Protein AF-A0A0M1JVL3-F1 (afdb_monomer_lite)

Radius of gyration: 26.19 Å; chains: 1; bounding box: 30×26×88 Å

pLDDT: mean 84.6, std 14.54, range [34.84, 96.94]

Secondary structure (DSSP, 8-state):
-HHHHHHHHHHHHHHHHHHHHHHHHHHHHHHHHHHHHHS-HHHHHHHHHHHHHHHHT-SEEEEEEEPTTS-EEEEEEEE-TTSPPSSPPP----

Sequence (94 aa):
MISRAIESRDRALAEQSLREIADRERAIAKIIQKMRQTLDFQTIFSVTTEELRAILHCDRFAIYHFNPDWSGEFASESVSPGWMRLLPPNQDNS

Structure (mmCIF, N/CA/C/O backbone):
data_AF-A0A0M1JVL3-F1
#
_entry.id   AF-A0A0M1JVL3-F1
#
loop_
_atom_site.group_PDB
_atom_site.id
_atom_site.type_symbol
_atom_site.label_atom_id
_atom_site.label_alt_id
_atom_site.label_comp_id
_atom_site.label_asym_id
_atom_site.label_entity_id
_atom_site.label_seq_id
_atom_site.pdbx_PDB_ins_code
_atom_site.Cartn_x
_atom_site.Cartn_y
_atom_site.Cartn_z
_atom_site.occupancy
_atom_site.B_iso_or_equiv
_atom_site.auth_seq_id
_atom_site.auth_comp_id
_atom_site.auth_asym_id
_atom_site.auth_atom_id
_atom_site.pdbx_PDB_model_num
ATOM 1 N N . MET A 1 1 ? 2.799 -3.814 64.779 1.00 61.62 1 MET A N 1
ATOM 2 C CA . MET A 1 1 ? 2.871 -4.899 63.771 1.00 61.62 1 MET A CA 1
ATOM 3 C C . MET A 1 1 ? 1.713 -4.877 62.767 1.00 61.62 1 MET A C 1
ATOM 5 O O . MET A 1 1 ? 1.974 -5.161 61.610 1.00 61.62 1 MET A O 1
ATOM 9 N N . ILE A 1 2 ? 0.486 -4.483 63.143 1.00 53.53 2 ILE A N 1
ATOM 10 C CA . ILE A 1 2 ? -0.688 -4.499 62.240 1.00 53.53 2 ILE A CA 1
ATOM 11 C C . ILE A 1 2 ? -0.610 -3.453 61.100 1.00 53.53 2 ILE A C 1
ATOM 13 O O . ILE A 1 2 ? -0.895 -3.802 59.960 1.00 53.53 2 ILE A O 1
ATOM 17 N N . SER A 1 3 ? -0.129 -2.223 61.343 1.00 67.94 3 SER A N 1
ATOM 18 C CA . SER A 1 3 ? -0.036 -1.186 60.286 1.00 67.94 3 SER A CA 1
ATOM 19 C C . SER A 1 3 ? 0.861 -1.566 59.103 1.00 67.94 3 SER A C 1
ATOM 21 O O . SER A 1 3 ? 0.517 -1.296 57.960 1.00 67.94 3 SER A O 1
ATOM 23 N N . ARG A 1 4 ? 1.973 -2.267 59.356 1.00 71.81 4 ARG A N 1
ATOM 24 C CA . ARG A 1 4 ? 2.945 -2.643 58.312 1.00 71.81 4 ARG A CA 1
ATOM 25 C C . ARG A 1 4 ? 2.382 -3.673 57.322 1.00 71.81 4 ARG A C 1
ATOM 27 O O . ARG A 1 4 ? 2.797 -3.719 56.170 1.00 71.81 4 ARG A O 1
ATOM 34 N N . ALA A 1 5 ? 1.444 -4.509 57.775 1.00 70.75 5 ALA A N 1
ATOM 35 C CA . ALA A 1 5 ? 0.786 -5.516 56.943 1.00 70.75 5 ALA A CA 1
ATOM 36 C C . ALA A 1 5 ? -0.315 -4.911 56.054 1.00 70.75 5 ALA A C 1
ATOM 38 O O . ALA A 1 5 ? -0.524 -5.386 54.941 1.00 70.75 5 ALA A O 1
ATOM 39 N N . ILE A 1 6 ? -0.984 -3.852 56.525 1.00 74.00 6 ILE A N 1
ATOM 40 C CA . ILE A 1 6 ? -1.990 -3.109 55.753 1.00 74.00 6 ILE A CA 1
ATOM 41 C C . ILE A 1 6 ? -1.304 -2.349 54.610 1.00 74.00 6 ILE A C 1
ATOM 43 O O . ILE A 1 6 ? -1.645 -2.564 53.453 1.00 74.00 6 ILE A O 1
ATOM 47 N N . GLU A 1 7 ? -0.235 -1.602 54.906 1.00 80.75 7 GLU A N 1
ATOM 48 C CA . GLU A 1 7 ? 0.563 -0.895 53.888 1.00 80.75 7 GLU A CA 1
ATOM 49 C C . GLU A 1 7 ? 1.144 -1.840 52.819 1.00 80.75 7 GLU A C 1
ATOM 51 O O . GLU A 1 7 ? 1.162 -1.521 51.630 1.00 80.75 7 GLU A O 1
ATOM 56 N N . SER A 1 8 ? 1.592 -3.038 53.220 1.00 82.25 8 SER A N 1
ATOM 57 C CA . SER A 1 8 ? 2.088 -4.055 52.282 1.00 82.25 8 SER A CA 1
ATOM 58 C C . SER A 1 8 ? 0.998 -4.583 51.349 1.00 82.25 8 SER A C 1
ATOM 60 O O . SER A 1 8 ? 1.294 -4.940 50.208 1.00 82.25 8 SER A O 1
ATOM 62 N N . ARG A 1 9 ? -0.246 -4.673 51.827 1.00 85.19 9 ARG A N 1
ATOM 63 C CA . ARG A 1 9 ? -1.387 -5.142 51.038 1.00 85.19 9 ARG A CA 1
ATOM 64 C C . ARG A 1 9 ? -1.866 -4.065 50.072 1.00 85.19 9 ARG A C 1
ATOM 66 O O . ARG A 1 9 ? -2.108 -4.378 48.910 1.00 85.19 9 ARG A O 1
ATOM 73 N N . ASP A 1 10 ? -1.920 -2.816 50.518 1.00 88.00 10 ASP A N 1
ATOM 74 C CA . ASP A 1 10 ? -2.299 -1.676 49.679 1.00 88.00 10 ASP A CA 1
ATOM 75 C C . ASP A 1 10 ? -1.305 -1.481 48.527 1.00 88.00 10 ASP A C 1
ATOM 77 O O . ASP A 1 10 ? -1.703 -1.285 47.378 1.00 88.00 10 ASP A O 1
ATOM 81 N N . ARG A 1 11 ? -0.004 -1.647 48.800 1.00 88.06 11 ARG A N 1
ATOM 82 C CA . ARG A 1 11 ? 1.035 -1.619 47.763 1.00 88.06 11 ARG A CA 1
ATOM 83 C C . ARG A 1 11 ? 0.891 -2.758 46.751 1.00 88.06 11 ARG A C 1
ATOM 85 O O . ARG A 1 11 ? 1.037 -2.517 45.557 1.00 88.06 11 ARG A O 1
ATOM 92 N N . ALA A 1 12 ? 0.591 -3.975 47.208 1.00 89.81 12 ALA A N 1
ATOM 93 C CA . ALA A 1 12 ? 0.393 -5.121 46.320 1.00 89.81 12 ALA A CA 1
ATOM 94 C C . ALA A 1 12 ? -0.836 -4.939 45.410 1.00 89.81 12 ALA A C 1
ATOM 96 O O . ALA A 1 12 ? -0.775 -5.256 44.223 1.00 89.81 12 ALA A O 1
ATOM 97 N N . LEU A 1 13 ? -1.925 -4.373 45.941 1.00 91.19 13 LEU A N 1
ATOM 98 C CA . LEU A 1 13 ? -3.122 -4.034 45.166 1.00 91.19 13 LEU A CA 1
ATOM 99 C C . LEU A 1 13 ? -2.840 -2.934 44.132 1.00 91.19 13 LEU A C 1
ATOM 101 O O . LEU A 1 13 ? -3.276 -3.038 42.986 1.00 91.19 13 LEU A O 1
ATOM 105 N N . ALA A 1 14 ? -2.074 -1.908 44.510 1.00 91.44 14 ALA A N 1
ATOM 106 C CA . ALA A 1 14 ? -1.662 -0.850 43.593 1.00 91.44 14 ALA A CA 1
ATOM 107 C C . ALA A 1 14 ? -0.754 -1.382 42.469 1.00 91.44 14 ALA A C 1
ATOM 109 O O . ALA A 1 14 ? -0.973 -1.062 41.301 1.00 91.44 14 ALA A O 1
ATOM 110 N N . GLU A 1 15 ? 0.224 -2.234 42.791 1.00 93.31 15 GLU A N 1
ATOM 111 C CA . GLU A 1 15 ? 1.086 -2.881 41.791 1.00 93.31 15 GLU A CA 1
ATOM 112 C C . GLU A 1 15 ? 0.293 -3.794 40.848 1.00 93.31 15 GLU A C 1
ATOM 114 O O . GLU A 1 15 ? 0.569 -3.812 39.648 1.00 93.31 15 GLU A O 1
ATOM 119 N N . GLN A 1 16 ? -0.706 -4.521 41.355 1.00 94.81 16 GLN A N 1
ATOM 120 C CA . GLN A 1 16 ? -1.579 -5.343 40.520 1.00 94.81 16 GLN A CA 1
ATOM 121 C C . GLN A 1 16 ? -2.409 -4.487 39.554 1.00 94.81 16 GLN A C 1
ATOM 123 O O . GLN A 1 16 ? -2.409 -4.758 38.355 1.00 94.81 16 GLN A O 1
ATOM 128 N N . SER A 1 17 ? -3.041 -3.418 40.047 1.00 94.12 17 SER A N 1
ATOM 129 C CA . SER A 1 17 ? -3.812 -2.484 39.214 1.00 94.12 17 SER A CA 1
ATOM 130 C C . SER A 1 17 ? -2.948 -1.844 38.119 1.00 94.12 17 SER A C 1
ATOM 132 O O . SER A 1 17 ? -3.333 -1.807 36.950 1.00 94.12 17 SER A O 1
ATOM 134 N N . LEU A 1 18 ? -1.723 -1.424 38.457 1.00 95.44 18 LEU A N 1
ATOM 135 C CA . LEU A 1 18 ? -0.773 -0.883 37.479 1.00 95.44 18 LEU A CA 1
ATOM 136 C C . LEU A 1 18 ? -0.375 -1.911 36.412 1.00 95.44 18 LEU A C 1
ATOM 138 O O . LEU A 1 18 ? -0.250 -1.554 35.240 1.00 95.44 18 LEU A O 1
ATOM 142 N N . ARG A 1 19 ? -0.195 -3.185 36.786 1.00 95.94 19 ARG A N 1
ATOM 143 C CA . ARG A 1 19 ? 0.086 -4.262 35.822 1.00 95.94 19 ARG A CA 1
ATOM 144 C C . ARG A 1 19 ? -1.088 -4.491 34.878 1.00 95.94 19 ARG A C 1
ATOM 146 O O . ARG A 1 19 ? -0.869 -4.564 33.673 1.00 95.94 19 ARG A O 1
ATOM 153 N N . GLU A 1 20 ? -2.309 -4.536 35.402 1.00 96.62 20 GLU A N 1
ATOM 154 C CA . GLU A 1 20 ? -3.526 -4.703 34.599 1.00 96.62 20 GLU A CA 1
ATOM 155 C C . GLU A 1 20 ? -3.704 -3.554 33.594 1.00 96.62 20 GLU A C 1
ATOM 157 O O . GLU A 1 20 ? -4.002 -3.793 32.420 1.00 96.62 20 GLU A O 1
ATOM 162 N N . ILE A 1 21 ? -3.444 -2.311 34.016 1.00 96.56 21 ILE A N 1
ATOM 163 C CA . ILE A 1 21 ? -3.456 -1.139 33.129 1.00 96.56 21 ILE A CA 1
ATOM 164 C C . ILE A 1 21 ? -2.386 -1.275 32.038 1.00 96.56 21 ILE A C 1
ATOM 166 O O . ILE A 1 21 ? -2.699 -1.132 30.855 1.00 96.56 21 ILE A O 1
ATOM 170 N N . ALA A 1 22 ? -1.145 -1.608 32.403 1.00 96.44 22 ALA A N 1
ATOM 171 C CA . ALA A 1 22 ? -0.047 -1.739 31.445 1.00 96.44 22 ALA A CA 1
ATOM 172 C C . ALA A 1 22 ? -0.272 -2.878 30.431 1.00 96.44 22 ALA A C 1
ATOM 174 O O . ALA A 1 22 ? 0.081 -2.751 29.255 1.00 96.44 22 ALA A O 1
ATOM 175 N N . ASP A 1 23 ? -0.860 -3.994 30.864 1.00 96.69 23 ASP A N 1
ATOM 176 C CA . ASP A 1 23 ? -1.213 -5.113 29.988 1.00 96.69 23 ASP A CA 1
ATOM 177 C C . ASP A 1 23 ? -2.327 -4.718 29.009 1.00 96.69 23 ASP A C 1
ATOM 179 O O . ASP A 1 23 ? -2.245 -5.023 27.813 1.00 96.69 23 ASP A O 1
ATOM 183 N N . ARG A 1 24 ? -3.328 -3.966 29.485 1.00 96.06 24 ARG A N 1
ATOM 184 C CA . ARG A 1 24 ? -4.399 -3.417 28.647 1.00 96.06 24 ARG A CA 1
ATOM 185 C C . ARG A 1 24 ? -3.865 -2.436 27.604 1.00 96.06 24 ARG A C 1
ATOM 187 O O . ARG A 1 24 ? -4.229 -2.546 26.434 1.00 96.06 24 ARG A O 1
ATOM 194 N N . GLU A 1 25 ? -2.992 -1.510 27.991 1.00 96.94 25 GLU A N 1
ATOM 195 C CA . GLU A 1 25 ? -2.370 -0.560 27.061 1.00 96.94 25 GLU A CA 1
ATOM 196 C C . GLU A 1 25 ? -1.536 -1.274 25.991 1.00 96.94 25 GLU A C 1
ATOM 198 O O . GLU A 1 25 ? -1.670 -0.974 24.802 1.00 96.94 25 GLU A O 1
ATOM 203 N N . ARG A 1 26 ? -0.744 -2.287 26.377 1.00 95.38 26 ARG A N 1
ATOM 204 C CA . ARG A 1 26 ? 0.007 -3.120 25.422 1.00 95.38 26 ARG A CA 1
ATOM 205 C C . ARG A 1 26 ? -0.912 -3.853 24.446 1.00 95.38 26 ARG A C 1
ATOM 207 O O . ARG A 1 26 ? -0.597 -3.928 23.256 1.00 95.38 26 ARG A O 1
ATOM 214 N N . ALA A 1 27 ? -2.048 -4.371 24.911 1.00 93.56 27 ALA A N 1
ATOM 215 C CA . ALA A 1 27 ? -3.029 -5.016 24.044 1.00 93.56 27 ALA A CA 1
ATOM 216 C C . ALA A 1 27 ? -3.640 -4.027 23.036 1.00 93.56 27 ALA A C 1
ATOM 218 O O . ALA A 1 27 ? -3.704 -4.336 21.845 1.00 93.56 27 ALA A O 1
ATOM 219 N N . ILE A 1 28 ? -4.013 -2.822 23.481 1.00 95.12 28 ILE A N 1
ATOM 220 C CA . ILE A 1 28 ? -4.538 -1.754 22.615 1.00 95.12 28 ILE A CA 1
ATOM 221 C C . ILE A 1 28 ? -3.495 -1.338 21.570 1.00 95.12 28 ILE A C 1
ATOM 223 O O . ILE A 1 28 ? -3.812 -1.283 20.382 1.00 95.12 28 ILE A O 1
ATOM 227 N N . ALA A 1 29 ? -2.241 -1.115 21.972 1.00 93.88 29 ALA A N 1
ATOM 228 C CA . ALA A 1 29 ? -1.161 -0.764 21.050 1.00 93.88 29 ALA A CA 1
ATOM 229 C C . ALA A 1 29 ? -0.943 -1.848 19.981 1.00 93.88 29 ALA 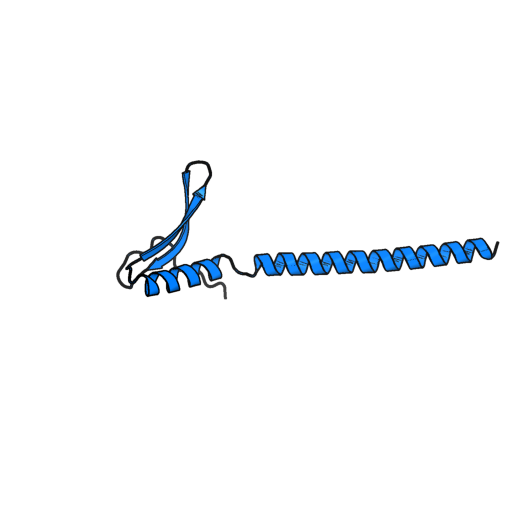A C 1
ATOM 231 O O . ALA A 1 29 ? -0.802 -1.537 18.798 1.00 93.88 29 ALA A O 1
ATOM 232 N N . LYS A 1 30 ? -0.999 -3.128 20.373 1.00 89.06 30 LYS A N 1
ATOM 233 C CA . LYS A 1 30 ? -0.897 -4.264 19.446 1.00 89.06 30 LYS A CA 1
ATOM 234 C C . LYS A 1 30 ? -2.073 -4.318 18.469 1.00 89.06 30 LYS A C 1
ATOM 236 O O . LYS A 1 30 ? -1.868 -4.640 17.301 1.00 89.06 30 LYS A O 1
ATOM 241 N N . ILE A 1 31 ? -3.287 -4.001 18.922 1.00 84.81 31 ILE A N 1
ATOM 242 C CA . ILE A 1 31 ? -4.474 -3.904 18.060 1.00 84.81 31 ILE A CA 1
ATOM 243 C C . ILE A 1 31 ? -4.314 -2.754 17.061 1.00 84.81 31 ILE A C 1
ATOM 245 O O . ILE A 1 31 ? -4.519 -2.974 15.876 1.00 84.81 31 ILE A O 1
ATOM 249 N N . ILE A 1 32 ? -3.883 -1.566 17.498 1.00 78.62 32 ILE A N 1
ATOM 250 C CA . ILE A 1 32 ? -3.649 -0.409 16.614 1.00 78.62 32 ILE A CA 1
ATOM 251 C C . ILE A 1 32 ? -2.553 -0.711 15.587 1.00 78.62 32 ILE A C 1
ATOM 253 O O . ILE A 1 32 ? -2.706 -0.396 14.408 1.00 78.62 32 ILE A O 1
ATOM 257 N N . GLN A 1 33 ? -1.453 -1.336 16.011 1.00 78.75 33 GLN A N 1
ATOM 258 C CA . GLN A 1 33 ? -0.381 -1.748 15.108 1.00 78.75 33 GLN A CA 1
ATOM 259 C C . GLN A 1 33 ? -0.898 -2.743 14.069 1.00 78.75 33 GLN A C 1
ATOM 261 O O . GLN A 1 33 ? -0.637 -2.561 12.883 1.00 78.75 33 GLN A O 1
ATOM 266 N N . LYS A 1 34 ? -1.686 -3.740 14.493 1.00 68.12 34 LYS A N 1
ATOM 267 C CA . LYS A 1 34 ? -2.357 -4.657 13.571 1.00 68.12 34 LYS A CA 1
ATOM 268 C C . LYS A 1 34 ? -3.313 -3.922 12.639 1.00 68.12 34 LYS A C 1
ATOM 270 O O . LYS A 1 34 ? -3.232 -4.166 11.456 1.00 68.12 34 LYS A O 1
ATOM 275 N N . MET A 1 35 ? -4.128 -2.980 13.118 1.00 65.62 35 MET A N 1
ATOM 276 C CA . MET A 1 35 ? -5.023 -2.171 12.276 1.00 65.62 35 MET A CA 1
ATOM 277 C C . MET A 1 35 ? -4.266 -1.389 11.196 1.00 65.62 35 MET A C 1
ATOM 279 O O . MET A 1 35 ? -4.691 -1.360 10.047 1.00 65.62 35 MET A O 1
ATOM 283 N N . ARG A 1 36 ? -3.119 -0.794 11.547 1.00 64.94 36 ARG A N 1
ATOM 284 C CA . ARG A 1 36 ? -2.229 -0.118 10.587 1.00 64.94 36 ARG A CA 1
ATOM 285 C C . ARG A 1 36 ? -1.572 -1.085 9.600 1.00 64.94 36 ARG A C 1
ATOM 287 O O . ARG A 1 36 ? -1.278 -0.678 8.488 1.00 64.94 36 ARG A O 1
ATOM 294 N N . GLN A 1 37 ? -1.341 -2.334 10.003 1.00 62.59 37 GLN A N 1
ATOM 295 C CA . GLN A 1 37 ? -0.847 -3.404 9.129 1.00 62.59 37 GLN A CA 1
ATOM 296 C C . GLN A 1 37 ? -1.963 -4.020 8.262 1.00 62.59 37 GLN A C 1
ATOM 298 O O . GLN A 1 37 ? -1.678 -4.474 7.163 1.00 62.59 37 GLN A O 1
ATOM 303 N N . THR A 1 38 ? -3.214 -4.042 8.741 1.00 53.34 38 THR A N 1
ATOM 304 C CA . THR A 1 38 ? -4.389 -4.623 8.066 1.00 53.34 38 THR A CA 1
ATOM 305 C C . THR A 1 38 ? -5.163 -3.624 7.210 1.00 53.34 38 THR A C 1
ATOM 307 O O . THR A 1 38 ? -6.083 -4.035 6.510 1.00 53.34 38 THR A O 1
ATOM 310 N N . LEU A 1 39 ? -4.823 -2.327 7.234 1.00 57.28 39 LEU A N 1
ATOM 311 C CA . LEU A 1 39 ? -5.079 -1.450 6.088 1.00 57.28 39 LEU A CA 1
ATOM 312 C C . LEU A 1 39 ? -4.130 -1.931 4.987 1.00 57.28 39 LEU A C 1
ATOM 314 O O . LEU A 1 39 ? -3.018 -1.433 4.842 1.00 57.28 39 LEU A O 1
ATOM 318 N N . ASP A 1 40 ? -4.528 -3.027 4.350 1.00 66.56 40 ASP A N 1
ATOM 319 C CA . ASP A 1 40 ? -3.676 -3.833 3.500 1.00 66.56 40 ASP A CA 1
ATOM 320 C C . ASP A 1 40 ? -3.092 -2.957 2.393 1.00 66.56 40 ASP A C 1
ATOM 322 O O . ASP A 1 40 ? -3.794 -2.450 1.518 1.00 66.56 40 ASP A O 1
ATOM 326 N N . PHE A 1 41 ? -1.790 -2.722 2.499 1.00 70.25 41 PHE A N 1
ATOM 327 C CA . PHE A 1 41 ? -1.024 -1.875 1.599 1.00 70.25 41 PHE A CA 1
ATOM 328 C C . PHE A 1 41 ? -1.217 -2.312 0.140 1.00 70.25 41 PHE A C 1
ATOM 330 O O . PHE A 1 41 ? -1.294 -1.467 -0.751 1.00 70.25 41 PHE A O 1
ATOM 337 N N . GLN A 1 42 ? -1.393 -3.621 -0.081 1.00 73.44 42 GLN A N 1
ATOM 338 C CA . GLN A 1 42 ? -1.730 -4.193 -1.382 1.00 73.44 42 GLN A CA 1
ATOM 339 C C . GLN A 1 42 ? -3.142 -3.796 -1.818 1.00 73.44 42 GLN A C 1
ATOM 341 O O . GLN A 1 42 ? -3.307 -3.263 -2.912 1.00 73.44 42 GLN A O 1
ATOM 346 N N . THR A 1 43 ? -4.151 -3.958 -0.959 1.00 80.38 43 THR A N 1
ATOM 347 C CA . THR A 1 43 ? -5.529 -3.520 -1.237 1.00 80.38 43 THR A CA 1
ATOM 348 C C . THR A 1 43 ? -5.611 -2.027 -1.566 1.00 80.38 43 THR A C 1
ATOM 350 O O . THR A 1 43 ? -6.225 -1.657 -2.566 1.00 80.38 43 THR A O 1
ATOM 353 N N . ILE A 1 44 ? -4.976 -1.152 -0.777 1.00 83.69 44 ILE A N 1
ATOM 354 C CA . ILE A 1 44 ? -5.024 0.303 -1.009 1.00 83.69 44 ILE A CA 1
ATOM 355 C C . ILE A 1 44 ? -4.425 0.648 -2.371 1.00 83.69 44 ILE A C 1
ATOM 357 O O . ILE A 1 44 ? -5.021 1.412 -3.133 1.00 83.69 44 ILE A O 1
ATOM 361 N N . PHE A 1 45 ? -3.256 0.094 -2.692 1.00 87.62 45 PHE A N 1
ATOM 362 C CA . PHE A 1 45 ? -2.600 0.369 -3.963 1.00 87.62 45 PHE A CA 1
ATOM 363 C C . PHE A 1 45 ? -3.329 -0.265 -5.140 1.00 87.62 45 PHE A C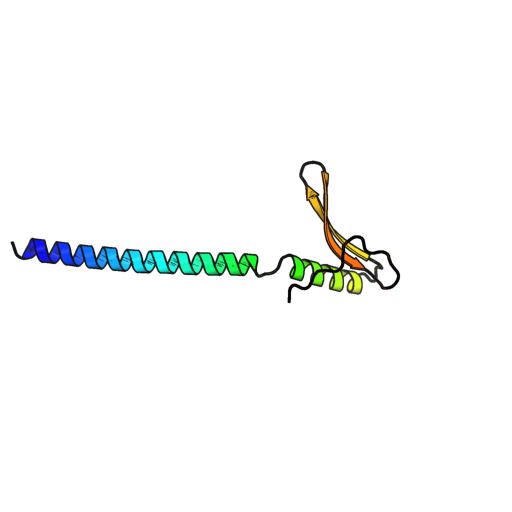 1
ATOM 365 O O . PHE A 1 45 ? -3.439 0.384 -6.175 1.00 87.62 45 PHE A O 1
ATOM 372 N N . SER A 1 46 ? -3.887 -1.464 -4.979 1.00 87.50 46 SER A N 1
ATOM 373 C CA . SER A 1 46 ? -4.714 -2.119 -5.993 1.00 87.50 46 SER A CA 1
ATOM 374 C C . SER A 1 46 ? -5.906 -1.235 -6.369 1.00 87.50 46 SER A C 1
ATOM 376 O O . SER A 1 46 ? -6.005 -0.798 -7.520 1.00 87.50 46 SER A O 1
ATOM 378 N N . VAL A 1 47 ? -6.720 -0.846 -5.378 1.00 89.44 47 VAL A N 1
ATOM 379 C CA . VAL A 1 47 ? -7.882 0.043 -5.567 1.00 89.44 47 VAL A CA 1
ATOM 380 C C . VAL A 1 47 ? -7.457 1.374 -6.185 1.00 89.44 47 VAL A C 1
ATOM 382 O O . VAL A 1 47 ? -8.020 1.795 -7.192 1.00 89.44 47 VAL A O 1
ATOM 385 N N . THR A 1 48 ? -6.407 2.005 -5.649 1.00 89.81 48 THR A N 1
ATOM 386 C CA . THR A 1 48 ? -5.895 3.282 -6.174 1.00 89.81 48 THR A CA 1
ATOM 387 C C . THR A 1 48 ? -5.485 3.165 -7.644 1.00 89.81 48 THR A C 1
ATOM 389 O O . THR A 1 48 ? -5.838 4.022 -8.453 1.00 89.81 48 THR A O 1
ATOM 392 N N . THR A 1 49 ? -4.744 2.114 -8.018 1.00 93.62 49 THR A N 1
ATOM 393 C CA . THR A 1 49 ? -4.310 1.928 -9.410 1.00 93.62 49 THR A CA 1
ATOM 394 C C . THR A 1 49 ? -5.486 1.683 -10.354 1.00 93.62 49 THR A C 1
ATOM 396 O O . THR A 1 49 ? -5.453 2.161 -11.488 1.00 93.62 49 THR A O 1
ATOM 399 N N . GLU A 1 50 ? -6.532 0.985 -9.906 1.00 93.31 50 GLU A N 1
ATOM 400 C CA . GLU A 1 50 ? -7.737 0.742 -10.700 1.00 93.31 50 GLU A CA 1
ATOM 401 C C . GLU A 1 50 ? -8.566 2.016 -10.904 1.00 93.31 50 GLU A C 1
ATOM 403 O O . GLU A 1 50 ? -8.884 2.360 -12.047 1.00 93.31 50 GLU A O 1
ATOM 408 N N . GLU A 1 51 ? -8.848 2.753 -9.827 1.00 93.25 51 GLU A N 1
ATOM 409 C CA . GLU A 1 51 ? -9.617 4.000 -9.885 1.00 93.25 51 GLU A CA 1
ATOM 410 C C . GLU A 1 51 ? -8.901 5.068 -10.718 1.00 93.25 51 GLU A C 1
ATOM 412 O O . GLU A 1 51 ? -9.511 5.686 -11.593 1.00 93.25 51 GLU A O 1
ATOM 417 N N . LEU A 1 52 ? -7.594 5.264 -10.514 1.00 95.44 52 LEU A N 1
ATOM 418 C CA . LEU A 1 52 ? -6.841 6.278 -11.254 1.00 95.44 52 LEU A CA 1
ATOM 419 C C . LEU A 1 52 ? -6.691 5.933 -12.735 1.00 95.44 52 LEU A C 1
ATOM 421 O O . LEU A 1 52 ? -6.781 6.838 -13.564 1.00 95.44 52 LEU A O 1
ATOM 425 N N . ARG A 1 53 ? -6.529 4.652 -13.096 1.00 96.38 53 ARG A N 1
ATOM 426 C CA . ARG A 1 53 ? -6.545 4.240 -14.509 1.00 96.38 53 ARG A CA 1
ATOM 427 C C . ARG A 1 53 ? -7.873 4.615 -15.170 1.00 96.38 53 ARG A C 1
ATOM 429 O O . ARG A 1 53 ? -7.873 5.145 -16.280 1.00 96.38 53 ARG A O 1
ATOM 436 N N . ALA A 1 54 ? -8.991 4.365 -14.483 1.00 91.75 54 ALA A N 1
ATOM 437 C CA . ALA A 1 54 ? -10.324 4.685 -14.983 1.00 91.75 54 ALA A CA 1
ATOM 438 C C . ALA A 1 54 ? -10.553 6.201 -15.113 1.00 91.75 54 ALA A C 1
ATOM 440 O O . ALA A 1 54 ? -11.040 6.646 -16.150 1.00 91.75 54 ALA A O 1
ATOM 441 N N . ILE A 1 55 ? -10.162 6.986 -14.101 1.00 95.12 55 ILE A N 1
ATOM 442 C CA . ILE A 1 55 ? -10.311 8.453 -14.075 1.00 95.12 55 ILE A CA 1
ATOM 443 C C . ILE A 1 55 ? -9.437 9.129 -15.137 1.00 95.12 55 ILE A C 1
ATOM 445 O O . ILE A 1 55 ? -9.868 10.086 -15.776 1.00 95.12 55 ILE A O 1
ATOM 449 N N . LEU A 1 56 ? -8.207 8.650 -15.328 1.00 94.94 56 LEU A N 1
ATOM 450 C CA . LEU A 1 56 ? -7.260 9.222 -16.288 1.00 94.94 56 LEU A CA 1
ATOM 451 C C . LEU A 1 56 ? -7.440 8.682 -17.711 1.00 94.94 56 LEU A C 1
ATOM 453 O O . LEU A 1 56 ? -6.764 9.157 -18.622 1.00 94.94 56 LEU A O 1
ATOM 457 N N . HIS A 1 57 ? -8.325 7.700 -17.909 1.00 92.94 57 HIS A N 1
ATOM 458 C CA . HIS A 1 57 ? -8.562 7.041 -19.194 1.00 92.94 57 HIS A CA 1
ATOM 459 C C . HIS A 1 57 ? -7.275 6.537 -19.867 1.00 92.94 57 HIS A C 1
ATOM 461 O O . HIS A 1 57 ? -7.109 6.652 -21.081 1.00 92.94 57 HIS A O 1
ATOM 467 N N . CYS A 1 58 ? -6.350 5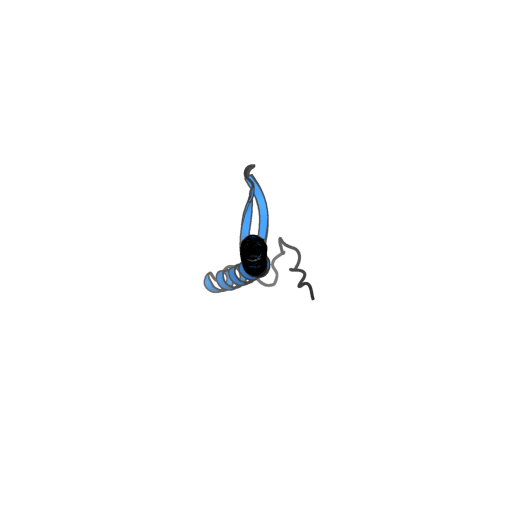.988 -19.079 1.00 93.94 58 CYS A N 1
ATOM 468 C CA . CYS A 1 58 ? -5.105 5.433 -19.594 1.00 93.94 58 CYS A CA 1
ATOM 469 C C . CYS A 1 58 ? -5.151 3.903 -19.663 1.00 93.94 58 CYS A C 1
ATOM 471 O O . CYS A 1 58 ? -5.925 3.236 -18.975 1.00 93.94 58 CYS A O 1
ATOM 473 N N . ASP A 1 59 ? -4.283 3.326 -20.488 1.00 94.75 59 ASP A N 1
ATOM 474 C CA . ASP A 1 59 ? -4.204 1.874 -20.645 1.00 94.75 59 ASP A CA 1
ATOM 475 C C . ASP A 1 59 ? -3.515 1.167 -19.473 1.00 94.75 59 ASP A C 1
ATOM 477 O O . ASP A 1 59 ? -3.762 -0.013 -19.217 1.00 94.75 59 ASP A O 1
ATOM 481 N N . ARG A 1 60 ? -2.659 1.883 -18.739 1.00 95.12 60 ARG A N 1
ATOM 482 C CA . ARG A 1 60 ? -1.923 1.360 -17.590 1.00 95.12 60 ARG A CA 1
ATOM 483 C C . ARG A 1 60 ? -1.660 2.460 -16.572 1.00 95.12 60 ARG A C 1
ATOM 485 O O . ARG A 1 60 ? -1.221 3.552 -16.931 1.00 95.12 60 ARG A O 1
ATOM 492 N N . PHE A 1 61 ? -1.848 2.127 -15.303 1.00 95.19 61 PHE A N 1
ATOM 493 C CA . PHE A 1 61 ? -1.394 2.928 -14.175 1.00 95.19 61 PHE A CA 1
ATOM 494 C C . PHE A 1 61 ? -0.694 2.006 -13.177 1.00 95.19 61 PHE A C 1
ATOM 496 O O . PHE A 1 61 ? -1.235 0.963 -12.813 1.00 95.19 61 PHE A O 1
ATOM 503 N N . ALA A 1 62 ? 0.515 2.364 -12.751 1.00 93.56 62 ALA A N 1
ATOM 504 C CA . ALA A 1 62 ? 1.310 1.544 -11.848 1.00 93.56 62 ALA A CA 1
ATOM 505 C C . ALA A 1 62 ? 2.020 2.408 -10.807 1.00 93.56 62 ALA A C 1
ATOM 507 O O . ALA A 1 62 ? 2.409 3.543 -11.084 1.00 93.56 62 ALA A O 1
ATOM 508 N N . ILE A 1 63 ? 2.199 1.847 -9.617 1.00 91.88 63 ILE A N 1
ATOM 509 C CA . ILE A 1 63 ? 2.958 2.454 -8.528 1.00 91.88 63 ILE A CA 1
ATOM 510 C C . ILE A 1 63 ? 4.311 1.753 -8.484 1.00 91.88 63 ILE A C 1
ATOM 512 O O . ILE A 1 63 ? 4.372 0.540 -8.292 1.00 91.88 63 ILE A O 1
ATOM 516 N N . TYR A 1 64 ? 5.389 2.514 -8.660 1.00 92.62 64 TYR A N 1
ATOM 517 C CA . TYR A 1 64 ? 6.759 2.017 -8.564 1.00 92.62 64 TYR A CA 1
ATOM 518 C C . TYR A 1 64 ? 7.421 2.573 -7.306 1.00 92.62 64 TYR A C 1
ATOM 520 O O . TYR A 1 64 ? 7.448 3.788 -7.096 1.00 92.62 64 TYR A O 1
ATOM 528 N N . HIS A 1 65 ? 7.938 1.687 -6.463 1.00 89.75 65 HIS A N 1
ATOM 529 C CA . HIS A 1 65 ? 8.637 2.045 -5.239 1.00 89.75 65 HIS A CA 1
ATOM 530 C C . HIS A 1 65 ? 10.146 2.046 -5.494 1.00 89.75 65 HIS A C 1
ATOM 532 O O . HIS A 1 65 ? 10.717 1.018 -5.852 1.00 89.75 65 HIS A O 1
ATOM 538 N N . PHE A 1 66 ? 10.783 3.207 -5.321 1.00 94.44 66 PHE A N 1
ATOM 539 C CA . PHE A 1 66 ? 12.229 3.357 -5.467 1.00 94.44 66 PHE A CA 1
ATOM 540 C C . PHE A 1 66 ? 12.960 3.024 -4.166 1.00 94.44 66 PHE A C 1
ATOM 542 O O . PHE A 1 66 ? 12.625 3.535 -3.098 1.00 94.44 66 PHE A O 1
ATOM 549 N N . ASN A 1 67 ? 14.025 2.244 -4.292 1.00 93.50 67 ASN A N 1
ATOM 550 C CA . ASN A 1 67 ? 15.034 2.047 -3.267 1.00 93.50 67 ASN A CA 1
ATOM 551 C C . ASN A 1 67 ? 16.072 3.191 -3.302 1.00 93.50 67 ASN A C 1
ATOM 553 O O . ASN A 1 67 ? 16.193 3.898 -4.307 1.00 93.50 67 ASN A O 1
ATOM 557 N N . PRO A 1 68 ? 16.875 3.375 -2.235 1.00 95.25 68 PRO A N 1
ATOM 558 C CA . PRO A 1 68 ? 17.897 4.428 -2.177 1.00 95.25 68 PRO A CA 1
ATOM 559 C C . PRO A 1 68 ? 18.983 4.342 -3.259 1.00 95.25 68 PRO A C 1
ATOM 561 O O . PRO A 1 68 ? 19.615 5.345 -3.581 1.00 95.25 68 PRO A O 1
ATOM 564 N N . ASP A 1 69 ? 19.213 3.151 -3.808 1.00 96.25 69 ASP A N 1
ATOM 565 C CA . ASP A 1 69 ? 20.167 2.891 -4.889 1.00 96.25 69 ASP A CA 1
ATOM 566 C C . ASP A 1 69 ? 19.554 3.076 -6.290 1.00 96.25 69 ASP A C 1
ATOM 568 O O . ASP A 1 69 ? 20.178 2.708 -7.282 1.00 96.25 69 ASP A O 1
ATOM 572 N N . TRP A 1 70 ? 18.347 3.651 -6.371 1.00 93.62 70 TRP A N 1
ATOM 573 C CA . TRP A 1 70 ? 17.546 3.834 -7.587 1.00 93.62 70 TRP A C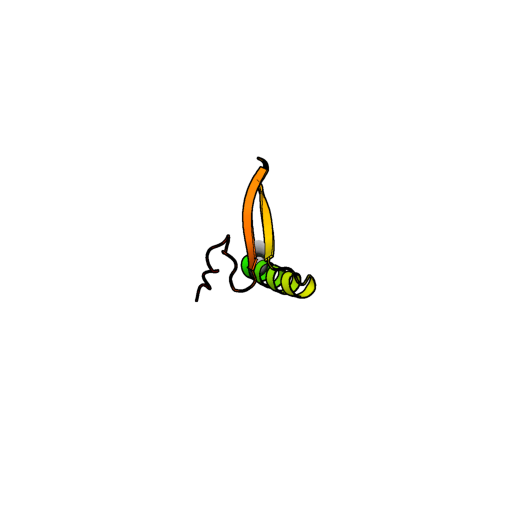A 1
ATOM 574 C C . TRP A 1 70 ? 17.028 2.549 -8.238 1.00 93.62 70 TRP A C 1
ATOM 576 O O . TRP A 1 70 ? 16.318 2.624 -9.245 1.00 93.62 70 TRP A O 1
ATOM 586 N N . SER A 1 71 ? 17.301 1.378 -7.657 1.00 94.50 71 SER A N 1
ATOM 587 C CA . SER A 1 71 ? 16.535 0.176 -7.978 1.00 94.50 71 SER A CA 1
ATOM 588 C C . SER A 1 71 ? 15.102 0.314 -7.452 1.00 94.50 71 SER A C 1
ATOM 590 O O . SER A 1 71 ? 14.745 1.301 -6.807 1.00 94.50 71 SER A O 1
ATOM 592 N N . GLY A 1 72 ? 14.241 -0.654 -7.737 1.00 92.25 72 GLY A N 1
ATOM 593 C CA . GLY A 1 72 ? 12.891 -0.631 -7.200 1.00 92.25 72 GLY A CA 1
ATOM 594 C C . GLY A 1 72 ? 12.037 -1.772 -7.705 1.00 92.25 72 GLY A C 1
ATOM 595 O O . GLY A 1 72 ? 12.505 -2.661 -8.418 1.00 92.25 72 GLY A O 1
ATOM 596 N N . GLU A 1 73 ? 10.771 -1.720 -7.326 1.00 90.81 73 GLU A N 1
ATOM 597 C CA . GLU A 1 73 ? 9.777 -2.710 -7.705 1.00 90.81 73 GLU A CA 1
ATOM 598 C C . GLU A 1 73 ? 8.424 -2.052 -7.966 1.00 90.81 73 GLU A C 1
ATOM 600 O O . GLU A 1 73 ? 8.092 -1.001 -7.408 1.00 90.81 73 GLU A O 1
ATOM 605 N N . PHE A 1 74 ? 7.624 -2.680 -8.825 1.00 90.69 74 PHE A N 1
ATOM 606 C CA . PHE A 1 74 ? 6.224 -2.307 -8.962 1.00 90.69 74 PHE A CA 1
ATOM 607 C C . PHE A 1 74 ? 5.474 -2.794 -7.721 1.00 90.69 74 PHE A C 1
ATOM 609 O O . PHE A 1 74 ? 5.411 -3.989 -7.457 1.00 90.69 74 PHE A O 1
ATOM 616 N N . ALA A 1 75 ? 4.908 -1.862 -6.960 1.00 88.00 75 ALA A N 1
ATOM 617 C CA . ALA A 1 75 ? 4.126 -2.170 -5.768 1.00 88.00 75 ALA A CA 1
ATOM 618 C C . ALA A 1 75 ? 2.662 -2.496 -6.104 1.00 88.00 75 ALA A C 1
ATOM 620 O O . ALA A 1 75 ? 2.016 -3.223 -5.361 1.00 88.00 75 ALA A O 1
ATOM 621 N N . SER A 1 76 ? 2.137 -1.946 -7.206 1.00 90.44 76 SER A N 1
ATOM 622 C CA . SER A 1 76 ? 0.825 -2.290 -7.769 1.00 90.44 76 SER A CA 1
ATOM 623 C C . SER A 1 76 ? 0.736 -1.854 -9.231 1.00 90.44 76 SER A C 1
ATOM 625 O O . SER A 1 76 ? 1.406 -0.906 -9.651 1.00 90.44 76 SER A O 1
ATOM 627 N N . GLU A 1 77 ? -0.124 -2.515 -9.998 1.00 93.56 77 GLU A N 1
ATOM 628 C CA . GLU A 1 77 ? -0.426 -2.200 -11.391 1.00 93.56 77 G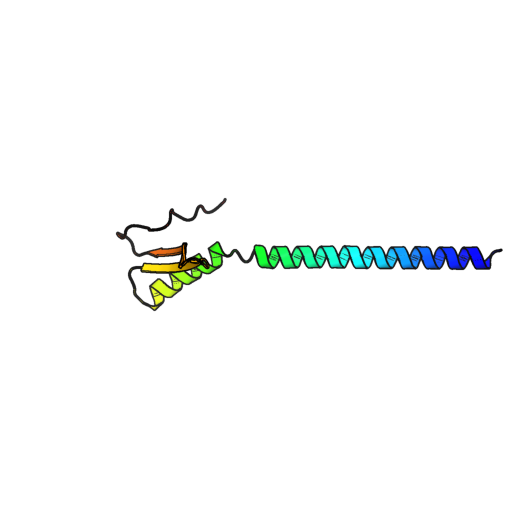LU A CA 1
ATOM 629 C C . GLU A 1 77 ? -1.910 -2.463 -11.683 1.00 93.56 77 GLU A C 1
ATOM 631 O O . GLU A 1 77 ? -2.446 -3.520 -11.353 1.00 93.56 77 GLU A O 1
ATOM 636 N N . SER A 1 78 ? -2.549 -1.538 -12.401 1.00 93.25 78 SER A N 1
ATOM 637 C CA . SER A 1 78 ? -3.805 -1.777 -13.109 1.00 93.25 78 SER A CA 1
ATOM 638 C C . SER A 1 78 ? -3.582 -1.582 -14.601 1.00 93.25 78 SER A C 1
ATOM 640 O O . SER A 1 78 ? -2.918 -0.634 -15.032 1.00 93.25 78 SER A O 1
ATOM 642 N N . VAL A 1 79 ? -4.141 -2.482 -15.405 1.00 95.50 79 VAL A N 1
ATOM 643 C CA . VAL A 1 79 ? -3.908 -2.512 -16.845 1.00 95.50 79 VAL A CA 1
ATOM 644 C C . VAL A 1 79 ? -5.172 -2.919 -17.601 1.00 95.50 79 VAL A C 1
ATOM 646 O O . VAL A 1 79 ? -5.931 -3.782 -17.154 1.00 95.50 79 VAL A O 1
ATOM 649 N N . SER A 1 80 ? -5.410 -2.277 -18.743 1.00 93.81 80 SER A N 1
ATOM 650 C CA . SER A 1 80 ? -6.512 -2.593 -19.650 1.00 93.81 80 SER A CA 1
ATOM 651 C C . SER A 1 80 ? -6.373 -3.997 -20.263 1.00 93.81 80 SER A C 1
ATOM 653 O O . SER A 1 80 ? -5.256 -4.492 -20.446 1.00 93.81 80 SER A O 1
ATOM 655 N N . PRO A 1 81 ? -7.490 -4.655 -20.629 1.00 90.50 81 PRO A N 1
ATOM 656 C CA . PRO 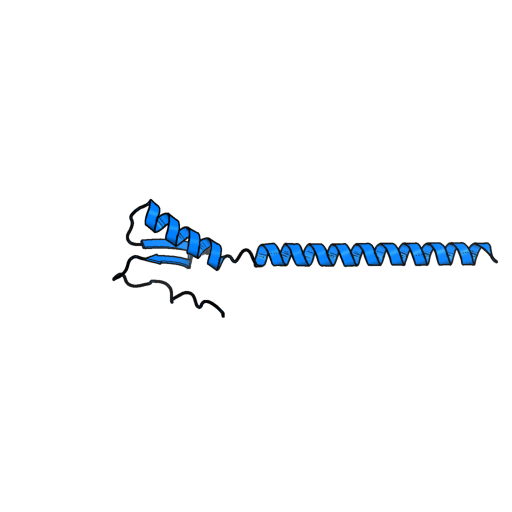A 1 81 ? -7.453 -5.935 -21.331 1.00 90.50 81 PRO A CA 1
ATOM 657 C C . PRO A 1 81 ? -6.572 -5.887 -22.589 1.00 90.50 81 PRO A C 1
ATOM 659 O O . PRO A 1 81 ? -6.584 -4.903 -23.325 1.00 90.50 81 PRO A O 1
ATOM 662 N N . GLY A 1 82 ? -5.821 -6.960 -22.847 1.00 91.25 82 GLY A N 1
ATOM 663 C CA . GLY A 1 82 ? -4.951 -7.085 -24.026 1.00 91.25 82 GLY A CA 1
ATOM 664 C C . GLY A 1 82 ? -3.523 -6.558 -23.847 1.00 91.25 82 GLY A C 1
ATOM 665 O O . GLY A 1 82 ? -2.671 -6.829 -24.688 1.00 91.25 82 GLY A O 1
ATOM 666 N N . TRP A 1 83 ? -3.226 -5.878 -22.741 1.00 92.44 83 TRP A N 1
ATOM 667 C CA . TRP A 1 83 ? -1.872 -5.441 -22.408 1.00 92.44 83 TRP A CA 1
ATOM 668 C C . TRP A 1 83 ? -1.143 -6.468 -21.532 1.00 92.44 83 TRP A C 1
ATOM 670 O O . TRP A 1 83 ? -1.729 -7.100 -20.652 1.00 92.44 83 TRP A O 1
ATOM 680 N N . MET A 1 84 ? 0.165 -6.613 -21.757 1.00 92.00 84 MET A N 1
ATOM 681 C CA . MET A 1 84 ? 1.036 -7.460 -20.934 1.00 92.00 84 MET A CA 1
ATOM 682 C C . MET A 1 84 ? 1.080 -6.933 -19.494 1.00 92.00 84 MET A C 1
ATOM 684 O O . MET A 1 84 ? 1.211 -5.728 -19.304 1.00 92.00 84 MET A O 1
ATOM 688 N N . ARG A 1 85 ? 0.990 -7.801 -18.484 1.00 90.94 85 ARG A N 1
ATOM 689 C CA . ARG A 1 85 ? 1.146 -7.392 -17.079 1.00 90.94 85 ARG A CA 1
ATOM 690 C C . ARG A 1 85 ? 2.622 -7.354 -16.696 1.00 90.94 85 ARG A C 1
ATOM 692 O O . ARG A 1 85 ? 3.381 -8.226 -17.116 1.00 90.94 85 ARG A O 1
ATOM 699 N N . LEU A 1 86 ? 3.011 -6.353 -15.917 1.00 89.38 86 LEU A N 1
ATOM 700 C CA . LEU A 1 86 ? 4.335 -6.249 -15.306 1.00 89.38 86 LEU A CA 1
ATOM 701 C C . LEU A 1 86 ? 4.397 -7.011 -13.981 1.00 89.38 86 LEU A C 1
ATOM 703 O O . LEU A 1 86 ? 5.450 -7.538 -13.630 1.00 89.38 86 LEU A O 1
ATOM 707 N N . LEU A 1 87 ? 3.268 -7.092 -13.273 1.00 86.69 87 LEU A N 1
ATOM 708 C CA . LEU A 1 87 ? 3.127 -7.876 -12.050 1.00 86.69 87 LEU A CA 1
ATOM 709 C C . LEU A 1 87 ? 2.343 -9.177 -12.292 1.00 86.69 87 LEU A C 1
ATOM 711 O O . LEU A 1 87 ? 1.432 -9.207 -13.129 1.00 86.69 87 LEU A O 1
ATOM 715 N N . PRO A 1 88 ? 2.662 -10.267 -11.564 1.00 79.62 88 PRO A N 1
ATOM 716 C CA . PRO A 1 88 ? 1.784 -11.429 -11.518 1.00 79.62 88 PRO A CA 1
ATOM 717 C C . PRO A 1 88 ? 0.403 -11.015 -10.977 1.00 79.62 88 PRO A C 1
ATOM 719 O O . PRO A 1 88 ? 0.311 -10.034 -10.239 1.00 79.62 88 PRO A O 1
ATOM 722 N N . PRO A 1 89 ? -0.680 -11.733 -11.328 1.00 66.88 89 PRO A N 1
ATOM 723 C CA . PRO A 1 89 ? -1.993 -11.458 -10.755 1.00 66.88 89 PRO A CA 1
ATOM 724 C C . PRO A 1 89 ? -1.884 -11.498 -9.230 1.00 66.88 89 PRO A C 1
ATOM 726 O O . PRO A 1 89 ? -1.295 -12.447 -8.703 1.00 66.88 89 PRO A O 1
ATOM 729 N N . ASN A 1 90 ? -2.419 -10.479 -8.548 1.00 61.78 90 ASN A N 1
ATOM 730 C CA . ASN A 1 90 ? -2.474 -10.448 -7.090 1.00 61.78 90 ASN A CA 1
ATOM 731 C C . ASN A 1 90 ? -3.035 -11.791 -6.615 1.00 61.78 90 ASN A C 1
ATOM 733 O O . ASN A 1 90 ? -4.132 -12.188 -7.010 1.00 61.78 90 ASN A O 1
ATOM 737 N N . GLN A 1 91 ? -2.236 -12.538 -5.852 1.00 48.62 91 GLN A N 1
ATOM 738 C CA . GLN A 1 91 ? -2.719 -13.754 -5.218 1.00 48.62 91 GLN A CA 1
ATOM 739 C C . GLN A 1 91 ? -3.626 -13.292 -4.087 1.00 48.62 91 GLN A C 1
ATOM 741 O O . GLN A 1 91 ? -3.147 -12.987 -2.997 1.00 48.62 91 GLN A O 1
ATOM 746 N N . ASP A 1 92 ? -4.919 -13.182 -4.384 1.00 43.53 92 ASP A N 1
ATOM 747 C CA . ASP A 1 92 ? -5.969 -13.051 -3.384 1.00 43.53 92 ASP A CA 1
ATOM 748 C C . ASP A 1 92 ? -5.821 -14.239 -2.428 1.00 43.53 92 ASP A C 1
ATOM 750 O O . ASP A 1 92 ? -6.212 -15.370 -2.729 1.00 43.53 92 ASP A O 1
ATOM 754 N N . ASN A 1 93 ? -5.145 -14.008 -1.302 1.00 35.03 93 ASN A N 1
ATOM 755 C CA . ASN A 1 93 ? -5.007 -15.009 -0.263 1.00 35.03 93 ASN A CA 1
ATOM 756 C C . ASN A 1 93 ? -6.408 -15.239 0.316 1.00 35.03 93 ASN A C 1
ATOM 758 O O . ASN A 1 93 ? -6.973 -14.336 0.935 1.00 35.03 93 ASN A O 1
ATOM 762 N N . SER A 1 94 ? -6.958 -16.419 0.015 1.00 34.84 94 SER A N 1
ATOM 763 C CA . SER A 1 94 ? -8.278 -16.898 0.447 1.00 34.84 94 SER A CA 1
ATOM 764 C C . SER A 1 94 ? -8.475 -16.857 1.960 1.00 34.84 94 SER A C 1
ATOM 766 O O . SER A 1 94 ? -7.476 -17.013 2.702 1.00 34.84 94 SER A O 1
#

Foldseek 3Di:
DVVVVVVVVVVVVVVVVVVVVVVVVVVVVVVVVVVVVVVPLLVVQAVVFAVVCVVVVHQKDWDWDADPVRDTDTSYMDGHPPDDDPDDPPPPPD